Protein AF-A0A9E5TK70-F1 (afdb_monomer_lite)

Radius of gyration: 16.53 Å; chains: 1; bounding box: 36×23×50 Å

pLDDT: mean 94.44, std 6.47, range [54.5, 98.62]

Secondary structure (DSSP, 8-state):
---HHHHTTSS-HHHHHHHHHTHHHHHHHHHHHHS-TT-EEEEES----TT--SEEE--TTS-HHHHHHHHH-SHHHHHHHHHHTT--EEEE-HHHHHHHHHHT-S---HHHHHHHHHHHHHS-PPPP-

Foldseek 3Di:
DDCVCVVVVVADPLRVCCVVVPVVSVVQVCQQPPDDQQAAEEEALALDPPSRPHNYHGPNPNCVLVVLCVVQVALVSSLVVCVVVVHDYYHYPPVSVVVCCVVCPPHDDPVSVVRVVCNPPPRHDDDDD

Structure (mmCIF, N/CA/C/O backbone):
data_AF-A0A9E5TK70-F1
#
_entry.id   AF-A0A9E5TK70-F1
#
loop_
_atom_site.group_PDB
_atom_site.id
_atom_site.type_symbol
_atom_site.label_atom_id
_atom_site.label_alt_id
_atom_site.label_comp_id
_atom_site.label_asym_id
_atom_site.label_entity_id
_atom_site.label_seq_id
_atom_site.pdbx_PDB_ins_code
_atom_site.Cartn_x
_atom_site.Cartn_y
_atom_site.Cartn_z
_atom_site.occupancy
_atom_site.B_iso_or_equiv
_atom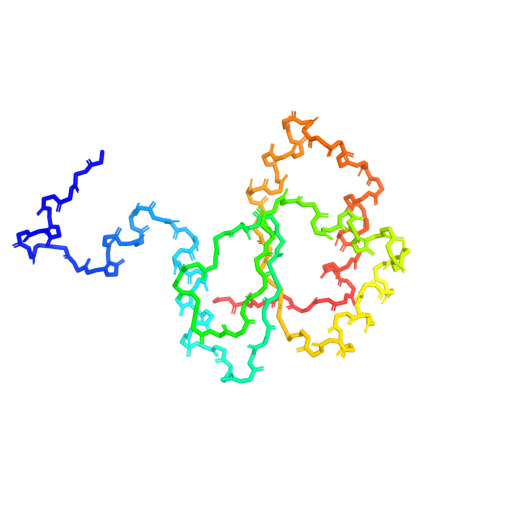_site.auth_seq_id
_atom_site.auth_comp_id
_atom_site.auth_asym_id
_atom_site.auth_atom_id
_atom_site.pdbx_PDB_model_num
ATOM 1 N N . ASP A 1 1 ? 5.241 6.775 24.697 1.00 76.94 1 ASP A N 1
ATOM 2 C CA . ASP A 1 1 ? 3.869 6.366 24.354 1.00 76.94 1 ASP A CA 1
ATOM 3 C C . ASP A 1 1 ? 3.122 5.890 25.593 1.00 76.94 1 ASP A C 1
ATOM 5 O O . ASP A 1 1 ? 3.699 5.124 26.354 1.00 76.94 1 ASP A O 1
ATOM 9 N N . SER A 1 2 ? 1.894 6.374 25.835 1.00 90.19 2 SER A N 1
ATOM 10 C CA . SER A 1 2 ? 1.086 6.020 27.020 1.00 90.19 2 SER A CA 1
ATOM 11 C C . SER A 1 2 ? -0.254 5.395 26.612 1.00 90.19 2 SER A C 1
ATOM 13 O O . SER A 1 2 ? -0.989 6.021 25.851 1.00 90.19 2 SER A O 1
ATOM 15 N N . PRO A 1 3 ? -0.612 4.203 27.127 1.00 94.75 3 PRO A N 1
ATOM 16 C CA . PRO A 1 3 ? -1.914 3.584 26.882 1.00 94.75 3 PRO A CA 1
ATOM 17 C C . PRO A 1 3 ? -3.003 4.038 27.863 1.00 94.75 3 PRO A C 1
ATOM 19 O O . PRO A 1 3 ? -4.143 3.597 27.749 1.00 94.75 3 PRO A O 1
ATOM 22 N N . LEU A 1 4 ? -2.671 4.890 28.843 1.00 96.44 4 LEU A N 1
ATOM 23 C CA . LEU A 1 4 ? -3.602 5.277 29.906 1.00 96.44 4 LEU A CA 1
ATOM 24 C C . LEU A 1 4 ? -4.914 5.883 29.388 1.00 96.44 4 LEU A C 1
ATOM 26 O O . LEU A 1 4 ? -5.947 5.434 29.879 1.00 96.44 4 LEU A O 1
ATOM 30 N N . PRO A 1 5 ? -4.927 6.823 28.415 1.00 96.69 5 PRO A N 1
ATOM 31 C CA . PRO A 1 5 ? -6.179 7.394 27.915 1.00 96.69 5 PRO A CA 1
ATOM 32 C C . PRO A 1 5 ? -7.144 6.328 27.383 1.00 96.69 5 PRO A C 1
ATOM 34 O O . PRO A 1 5 ? -8.325 6.367 27.710 1.00 96.69 5 PRO A O 1
ATOM 37 N N . TYR A 1 6 ? -6.636 5.329 26.657 1.00 96.62 6 TYR A N 1
ATOM 38 C CA . TYR A 1 6 ? -7.434 4.203 26.172 1.00 96.62 6 TYR A CA 1
ATOM 39 C C . TYR A 1 6 ? -7.927 3.304 27.315 1.00 96.62 6 TYR A C 1
ATOM 41 O O . TYR A 1 6 ? -9.116 3.004 27.400 1.00 96.62 6 TYR A O 1
ATOM 49 N N . ILE A 1 7 ? -7.040 2.923 28.243 1.00 97.06 7 ILE A N 1
A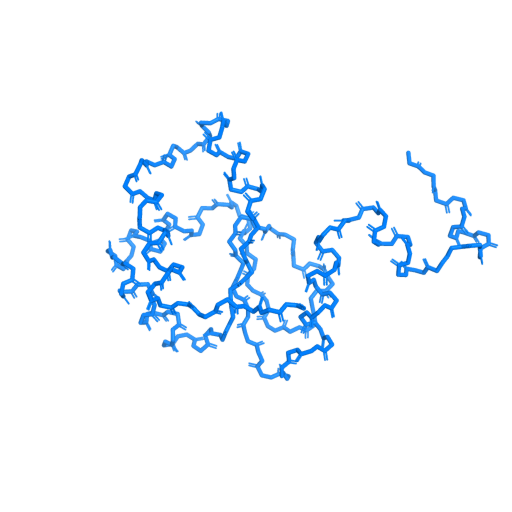TOM 50 C CA . ILE A 1 7 ? -7.379 2.026 29.365 1.00 97.06 7 ILE A CA 1
ATOM 51 C C . ILE A 1 7 ? -8.474 2.621 30.260 1.00 97.06 7 ILE A C 1
ATOM 53 O O . ILE A 1 7 ? -9.347 1.892 30.725 1.00 97.06 7 ILE A O 1
ATOM 57 N N . VAL A 1 8 ? -8.437 3.933 30.509 1.00 97.25 8 VAL A N 1
ATOM 58 C CA . VAL A 1 8 ? -9.420 4.619 31.366 1.00 97.25 8 VAL A CA 1
ATOM 59 C C . VAL A 1 8 ? -10.642 5.137 30.592 1.00 97.25 8 VAL A C 1
ATOM 61 O O . VAL A 1 8 ? -11.473 5.834 31.168 1.00 97.25 8 VAL A O 1
ATOM 64 N N . GLY A 1 9 ? -10.767 4.796 29.302 1.00 96.50 9 GLY A N 1
ATOM 65 C CA . GLY A 1 9 ? -11.930 5.116 28.466 1.00 96.50 9 GLY A CA 1
ATOM 66 C C . GLY A 1 9 ? -12.011 6.565 27.969 1.00 96.50 9 GLY A C 1
ATOM 67 O O . GLY A 1 9 ? -13.066 6.985 27.503 1.00 96.50 9 GLY A O 1
ATOM 68 N N . LEU A 1 10 ? -10.924 7.334 28.065 1.00 97.50 10 LEU A N 1
ATOM 69 C CA . LEU A 1 10 ? -10.824 8.706 27.546 1.00 97.50 10 LEU A CA 1
ATOM 70 C C . LEU A 1 10 ? -10.435 8.765 26.059 1.00 97.50 10 LEU A C 1
ATOM 72 O O . LEU A 1 10 ? -10.533 9.825 25.448 1.00 97.50 10 LEU A O 1
ATOM 76 N N . GLU A 1 11 ? -9.983 7.651 25.488 1.00 97.75 11 GLU A N 1
ATOM 77 C CA . GLU A 1 11 ? -9.603 7.501 24.082 1.00 97.75 11 GLU A CA 1
ATOM 78 C C . GLU A 1 11 ? -10.292 6.254 23.515 1.00 97.75 11 GLU A C 1
ATOM 80 O O . GLU A 1 11 ? -10.281 5.195 24.148 1.00 97.75 11 GLU A O 1
ATOM 85 N N . THR A 1 12 ? -10.906 6.358 22.334 1.00 97.00 12 THR A N 1
ATOM 86 C CA . THR A 1 12 ? -11.489 5.188 21.662 1.00 97.00 12 THR A CA 1
ATOM 87 C C . THR A 1 12 ? -10.399 4.300 21.067 1.00 97.00 12 THR A C 1
ATOM 89 O O . THR A 1 12 ? -9.247 4.707 20.902 1.00 97.00 12 THR A O 1
ATOM 92 N N . ARG A 1 13 ? -10.755 3.069 20.692 1.00 94.38 13 ARG A N 1
ATOM 93 C CA . ARG A 1 13 ? -9.826 2.160 20.011 1.00 94.38 13 ARG A CA 1
ATOM 94 C C . ARG A 1 13 ? -9.294 2.768 18.711 1.00 94.38 13 ARG A C 1
ATOM 96 O O . ARG A 1 13 ? -8.109 2.644 18.424 1.00 94.38 13 ARG A O 1
ATOM 103 N N . GLU A 1 14 ? -10.157 3.427 17.948 1.00 94.38 14 GLU A N 1
ATOM 104 C CA . GLU A 1 14 ? -9.828 4.069 16.673 1.00 94.38 14 GLU A CA 1
ATOM 105 C C . GLU A 1 14 ? -8.828 5.207 16.890 1.00 94.38 14 GLU A C 1
ATOM 107 O O . GLU A 1 14 ? -7.812 5.270 16.204 1.00 94.38 14 GLU A O 1
ATOM 112 N N . GLN A 1 15 ? -9.068 6.059 17.893 1.00 95.44 15 GLN A N 1
ATOM 113 C CA . GLN A 1 15 ? -8.164 7.156 18.248 1.00 95.44 15 GLN A CA 1
ATOM 114 C C . GLN A 1 15 ? -6.793 6.637 18.697 1.00 95.44 15 GLN A C 1
ATOM 116 O O . GLN A 1 15 ? -5.765 7.123 18.222 1.00 95.44 15 GLN A O 1
ATOM 121 N N . TYR A 1 16 ? -6.778 5.599 19.540 1.00 96.44 16 TYR A N 1
ATOM 122 C CA . TYR A 1 16 ? -5.551 4.946 19.987 1.00 96.44 16 TYR A CA 1
ATOM 123 C C . TYR A 1 16 ? -4.758 4.379 18.801 1.00 96.44 16 TYR A C 1
ATOM 125 O O . TYR A 1 16 ? -3.576 4.684 18.632 1.00 96.44 16 TYR A O 1
ATOM 133 N N . LEU A 1 17 ? -5.403 3.587 17.938 1.00 95.31 17 LEU A N 1
ATOM 134 C CA . LEU A 1 17 ? -4.742 2.974 16.785 1.00 95.31 17 LEU A CA 1
ATOM 135 C C . LEU A 1 17 ? -4.257 4.015 15.779 1.00 95.31 17 LEU A C 1
ATOM 137 O O . LEU A 1 17 ? -3.125 3.906 15.318 1.00 95.31 17 LEU A O 1
ATOM 141 N N . GLN A 1 18 ? -5.049 5.045 15.484 1.00 95.44 18 GLN A N 1
ATOM 142 C CA . GLN A 1 18 ? -4.626 6.127 14.600 1.00 95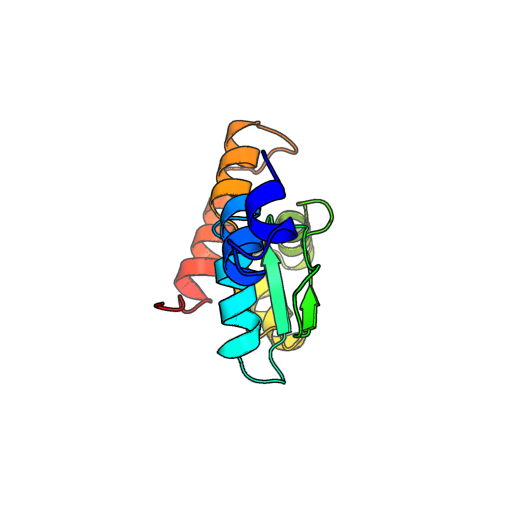.44 18 GLN A CA 1
ATOM 143 C C . GLN A 1 18 ? -3.404 6.863 15.160 1.00 95.44 18 GLN A C 1
ATOM 145 O O . GLN A 1 18 ? -2.458 7.121 14.421 1.00 95.44 18 GLN A O 1
ATOM 150 N N . ARG A 1 19 ? -3.374 7.156 16.466 1.00 94.88 19 ARG A N 1
ATOM 151 C CA . ARG A 1 19 ? -2.237 7.834 17.104 1.00 94.88 19 ARG A CA 1
ATOM 152 C C . ARG A 1 19 ? -0.952 7.004 17.063 1.00 94.88 19 ARG A C 1
ATOM 154 O O . ARG A 1 19 ? 0.124 7.578 16.935 1.00 94.88 19 ARG A O 1
ATOM 161 N N . HIS A 1 20 ? -1.053 5.681 17.186 1.00 93.94 20 HIS A N 1
ATOM 162 C CA . HIS A 1 20 ? 0.113 4.791 17.250 1.00 93.94 20 HIS A CA 1
ATOM 163 C C . HIS A 1 20 ? 0.567 4.239 15.894 1.00 93.94 20 HIS A C 1
ATOM 165 O O . HIS A 1 20 ? 1.743 3.927 15.727 1.00 93.94 20 HIS A O 1
ATOM 171 N N . LEU A 1 21 ? -0.345 4.083 14.936 1.00 94.00 21 LEU A N 1
ATOM 172 C CA . LEU A 1 21 ? -0.054 3.491 13.628 1.00 94.00 21 LEU A CA 1
ATOM 173 C C . LEU A 1 21 ? -0.051 4.523 12.493 1.00 94.00 21 LEU A C 1
ATOM 175 O O . LEU A 1 21 ? 0.439 4.215 11.408 1.00 94.00 21 LEU A O 1
ATOM 179 N N . GLY A 1 22 ? -0.570 5.729 12.735 1.00 93.62 22 GLY A N 1
ATOM 180 C CA . GLY A 1 22 ? -0.578 6.828 11.774 1.00 93.62 22 GLY A CA 1
ATOM 181 C C . GLY A 1 22 ? -1.340 6.491 10.495 1.00 93.62 22 GLY A C 1
ATOM 182 O O . GLY A 1 22 ? -2.396 5.852 10.528 1.00 93.62 22 GLY A O 1
ATOM 183 N N . ASP A 1 23 ? -0.766 6.898 9.364 1.00 92.81 23 ASP A N 1
ATOM 184 C CA . ASP A 1 23 ? -1.355 6.758 8.028 1.00 92.81 23 ASP A CA 1
ATOM 185 C C . ASP A 1 23 ? -1.686 5.309 7.664 1.00 92.81 23 ASP A C 1
ATOM 187 O O . ASP A 1 23 ? -2.664 5.062 6.962 1.00 92.81 23 ASP A O 1
ATOM 191 N N . TYR A 1 24 ? -0.949 4.335 8.210 1.00 94.94 24 TYR A N 1
ATOM 192 C CA . TYR A 1 24 ? -1.281 2.920 8.041 1.00 94.94 24 TYR A CA 1
ATOM 193 C C . TYR A 1 24 ? -2.699 2.610 8.524 1.00 94.94 24 TYR A C 1
ATOM 195 O O . TYR A 1 24 ? -3.471 1.963 7.821 1.00 94.94 24 TYR A O 1
ATOM 203 N N . TYR A 1 25 ? -3.076 3.094 9.711 1.00 96.12 25 TYR A N 1
ATOM 204 C CA . TYR A 1 25 ? -4.413 2.833 10.234 1.00 96.12 25 TYR A CA 1
ATOM 205 C C . TYR A 1 25 ? -5.496 3.513 9.398 1.00 96.12 25 TYR A C 1
ATOM 207 O O . TYR A 1 25 ? -6.562 2.930 9.201 1.00 96.12 25 TYR A O 1
ATOM 215 N N . LEU A 1 26 ? -5.221 4.707 8.867 1.00 94.75 26 LEU A N 1
ATOM 216 C CA . LEU A 1 26 ? -6.139 5.401 7.965 1.00 94.75 26 LEU A CA 1
ATOM 217 C C . LEU A 1 26 ? -6.329 4.624 6.656 1.00 94.75 26 LEU A C 1
ATOM 219 O O . LEU A 1 26 ? -7.468 4.394 6.251 1.00 94.75 26 LEU A O 1
ATOM 223 N N . ALA A 1 27 ? -5.239 4.144 6.051 1.00 95.62 27 ALA A N 1
ATOM 224 C CA . ALA A 1 27 ? -5.277 3.359 4.820 1.00 95.62 27 ALA A CA 1
ATOM 225 C C . ALA A 1 27 ? -6.023 2.028 5.005 1.00 95.62 27 ALA A C 1
ATOM 227 O O . ALA A 1 27 ? -6.908 1.701 4.216 1.00 95.62 27 ALA A O 1
ATOM 228 N N . ILE A 1 28 ? -5.739 1.286 6.082 1.00 97.50 28 ILE A N 1
ATOM 229 C CA . ILE A 1 28 ? -6.452 0.037 6.393 1.00 97.50 28 ILE A CA 1
ATOM 230 C C . ILE A 1 28 ? -7.930 0.293 6.703 1.00 97.50 28 ILE A C 1
ATOM 232 O O . ILE A 1 28 ? -8.791 -0.463 6.257 1.00 97.50 28 ILE A O 1
ATOM 236 N N . SER A 1 29 ? -8.251 1.370 7.425 1.00 96.69 29 SER A N 1
ATOM 237 C CA . SER A 1 29 ? -9.645 1.723 7.722 1.00 96.69 29 SER A CA 1
ATOM 238 C C . SER A 1 29 ? -10.433 2.034 6.449 1.00 96.69 29 SER A C 1
ATOM 240 O O . SER A 1 29 ? -11.566 1.573 6.314 1.00 96.69 29 SER A O 1
ATOM 242 N N . TYR A 1 30 ? -9.827 2.758 5.504 1.00 96.50 30 TYR A N 1
ATOM 243 C CA . TYR A 1 30 ? -10.404 2.997 4.182 1.00 96.50 30 TYR A CA 1
ATOM 244 C C . TYR A 1 30 ? -10.578 1.686 3.403 1.00 96.50 30 TYR A C 1
ATOM 246 O O . TYR A 1 30 ? -11.671 1.396 2.926 1.00 96.50 30 TYR A O 1
ATOM 254 N N . ILE A 1 31 ? -9.543 0.838 3.351 1.00 97.50 31 ILE A N 1
ATOM 255 C CA . ILE A 1 31 ? -9.611 -0.480 2.697 1.00 97.50 31 ILE A CA 1
ATOM 256 C C . ILE A 1 31 ? -10.788 -1.298 3.233 1.00 97.50 31 ILE A C 1
ATOM 258 O O . ILE A 1 31 ? -11.555 -1.867 2.458 1.00 97.50 31 ILE A O 1
ATOM 262 N N . ASN A 1 32 ? -10.964 -1.345 4.552 1.00 97.69 32 ASN A N 1
ATOM 263 C CA . ASN A 1 32 ? -12.012 -2.153 5.162 1.00 97.69 32 ASN A CA 1
ATOM 264 C C . ASN A 1 32 ? -13.415 -1.598 4.872 1.00 97.69 32 ASN A C 1
ATOM 266 O O . ASN A 1 32 ? -14.313 -2.369 4.510 1.00 97.69 32 ASN A O 1
ATOM 270 N N . ARG A 1 33 ? -13.594 -0.278 5.005 1.00 97.19 33 ARG A N 1
ATOM 271 C CA . ARG A 1 33 ? -14.901 0.390 4.924 1.00 97.19 33 ARG A CA 1
ATOM 272 C C . ARG A 1 33 ? -15.365 0.652 3.495 1.00 97.19 33 ARG A C 1
ATOM 274 O O . ARG A 1 33 ? -16.545 0.468 3.209 1.00 97.19 33 ARG A O 1
ATOM 281 N N . ASP A 1 34 ? -14.458 1.093 2.633 1.00 97.50 34 ASP A N 1
ATOM 282 C CA . ASP A 1 34 ? -14.805 1.754 1.375 1.00 97.50 34 ASP A CA 1
ATOM 283 C C . ASP A 1 34 ? -14.572 0.847 0.148 1.00 97.50 34 ASP A C 1
ATOM 285 O O . ASP A 1 34 ? -15.226 1.023 -0.881 1.00 97.50 34 ASP A O 1
ATOM 289 N N . LEU A 1 35 ? -13.720 -0.186 0.250 1.00 97.44 35 LEU A N 1
ATOM 290 C CA . LEU A 1 35 ? -13.502 -1.137 -0.850 1.00 97.44 35 LEU A CA 1
ATOM 291 C C . LEU A 1 35 ? -14.534 -2.281 -0.877 1.00 97.44 35 LEU A C 1
ATOM 293 O O . LEU A 1 35 ? -14.978 -2.765 0.177 1.00 97.44 35 LEU A O 1
ATOM 297 N N . PRO A 1 36 ? -14.882 -2.799 -2.074 1.00 97.06 36 PRO A N 1
ATOM 298 C CA . PRO A 1 36 ? -15.831 -3.899 -2.205 1.00 97.06 36 PRO A CA 1
ATOM 299 C C . PRO A 1 36 ? -15.347 -5.164 -1.471 1.00 97.06 36 PRO A C 1
ATOM 301 O O . PRO A 1 36 ? -14.144 -5.380 -1.334 1.00 97.06 36 PRO A O 1
ATOM 304 N N . PRO A 1 37 ? -16.252 -6.053 -1.017 1.00 96.94 37 PRO A N 1
ATOM 305 C CA . PRO A 1 37 ? -15.868 -7.290 -0.325 1.00 96.94 37 PRO A CA 1
ATOM 306 C C . PRO A 1 37 ? -14.949 -8.214 -1.135 1.00 96.94 37 PRO A C 1
ATOM 308 O O . PRO A 1 37 ? -14.191 -8.981 -0.556 1.00 96.94 37 PRO A O 1
ATOM 311 N N . SER A 1 38 ? -15.007 -8.138 -2.467 1.00 97.12 38 SER A N 1
ATOM 312 C CA . SER A 1 38 ? -14.150 -8.897 -3.383 1.00 97.12 38 SER A CA 1
ATOM 313 C C . SER A 1 38 ? -12.786 -8.248 -3.635 1.00 97.12 38 SER A C 1
ATOM 315 O O . SER A 1 38 ? -12.040 -8.737 -4.480 1.00 97.12 38 SER A O 1
ATOM 317 N N . ALA A 1 39 ? -12.474 -7.123 -2.982 1.00 98.19 39 ALA A N 1
ATOM 318 C CA . ALA A 1 39 ? -11.212 -6.434 -3.185 1.00 98.19 39 ALA A CA 1
ATOM 319 C C . ALA A 1 39 ? -10.036 -7.308 -2.734 1.00 98.19 39 ALA A C 1
ATOM 321 O O . ALA A 1 39 ? -9.979 -7.774 -1.594 1.00 98.19 39 ALA A O 1
ATOM 322 N N . ARG A 1 40 ? -9.077 -7.464 -3.643 1.00 98.62 40 ARG A N 1
ATOM 323 C CA . ARG A 1 40 ? -7.740 -7.986 -3.376 1.00 98.62 40 ARG A CA 1
ATOM 324 C C . ARG A 1 40 ? -6.741 -6.846 -3.470 1.00 98.62 40 ARG A C 1
ATOM 326 O O . ARG A 1 40 ? -6.711 -6.156 -4.496 1.00 98.62 40 ARG A O 1
ATOM 333 N N . VAL A 1 41 ? -5.968 -6.644 -2.409 1.00 98.56 41 VAL A N 1
ATOM 334 C CA . VAL A 1 41 ? -5.078 -5.490 -2.252 1.00 98.56 41 VAL A CA 1
ATOM 335 C C . VAL A 1 41 ? -3.640 -5.967 -2.109 1.00 98.56 41 VAL A C 1
ATOM 337 O O . VAL A 1 41 ? -3.303 -6.662 -1.153 1.00 98.56 41 VAL A O 1
ATOM 340 N N . LEU A 1 42 ? -2.784 -5.592 -3.054 1.00 98.56 42 LEU A N 1
ATOM 341 C CA . LEU A 1 42 ? -1.349 -5.844 -2.970 1.00 98.56 42 LEU A CA 1
ATOM 342 C C . LEU A 1 42 ? -0.666 -4.707 -2.221 1.00 98.56 42 LEU A C 1
ATOM 344 O O . LEU A 1 42 ? -0.919 -3.546 -2.524 1.00 98.56 42 LEU A O 1
ATOM 348 N N . PHE A 1 43 ? 0.210 -5.009 -1.273 1.00 98.31 43 PHE A N 1
ATOM 349 C CA . PHE A 1 43 ? 0.990 -3.981 -0.590 1.00 98.31 43 PHE A CA 1
ATOM 350 C C . PHE A 1 43 ? 2.379 -3.887 -1.214 1.00 98.31 43 PHE A C 1
ATOM 352 O O . PHE A 1 43 ? 2.965 -4.910 -1.566 1.00 98.31 43 PHE A O 1
ATOM 359 N N . LEU A 1 44 ? 2.896 -2.666 -1.329 1.00 97.44 44 LEU A N 1
ATOM 360 C CA . LEU A 1 44 ? 4.271 -2.370 -1.720 1.00 97.44 44 LEU A CA 1
ATOM 361 C C . LEU A 1 44 ? 4.925 -1.532 -0.615 1.00 97.44 44 LEU A C 1
ATOM 363 O O . LEU A 1 44 ? 4.390 -0.485 -0.237 1.00 97.44 44 LEU A O 1
ATOM 367 N N . TRP A 1 45 ? 6.059 -2.010 -0.092 1.00 96.19 45 TRP A N 1
ATOM 368 C CA . TRP A 1 45 ? 6.789 -1.431 1.049 1.00 96.19 45 TRP A CA 1
ATOM 369 C C . TRP A 1 45 ? 5.981 -1.316 2.357 1.00 96.19 45 TRP A C 1
ATOM 371 O O . TRP A 1 45 ? 6.277 -0.488 3.224 1.00 96.19 45 TRP A O 1
ATOM 381 N N . GLU A 1 46 ? 4.975 -2.177 2.533 1.00 97.06 46 GLU A N 1
ATOM 382 C CA . GLU A 1 46 ? 4.197 -2.316 3.768 1.00 97.06 46 GLU A CA 1
ATOM 383 C C . GLU A 1 46 ? 4.073 -3.801 4.164 1.00 97.06 46 GLU A C 1
ATOM 385 O O . GLU A 1 46 ? 3.342 -4.559 3.513 1.00 97.06 46 GLU A O 1
ATOM 390 N N . PRO A 1 47 ? 4.769 -4.245 5.229 1.00 96.00 47 PRO A N 1
ATOM 391 C CA . PRO A 1 47 ? 4.740 -5.640 5.665 1.00 96.00 47 PRO A CA 1
ATOM 392 C C . PRO A 1 47 ? 3.550 -5.958 6.580 1.00 96.00 47 PRO A C 1
ATOM 394 O O . PRO A 1 47 ? 3.235 -7.128 6.808 1.00 96.00 47 PRO A O 1
ATOM 397 N N . ARG A 1 48 ? 2.891 -4.946 7.155 1.00 95.81 48 ARG A N 1
ATOM 398 C CA . ARG A 1 48 ? 1.815 -5.130 8.131 1.00 95.81 48 ARG A CA 1
ATOM 399 C C . ARG A 1 48 ? 0.507 -5.350 7.381 1.00 95.81 48 ARG A C 1
ATOM 401 O O . ARG A 1 48 ? 0.013 -4.452 6.722 1.00 95.81 48 ARG A O 1
ATOM 408 N N . SER A 1 49 ? -0.078 -6.537 7.509 1.00 95.56 49 SER A N 1
ATOM 409 C CA . SER A 1 49 ? -1.449 -6.835 7.051 1.00 95.56 49 SER A CA 1
ATOM 410 C C . SER A 1 49 ? -2.439 -7.009 8.202 1.00 95.56 49 SER A C 1
ATOM 412 O O . SER A 1 49 ? -3.641 -7.155 7.983 1.00 95.56 49 SER A O 1
ATOM 414 N N . TYR A 1 50 ? -1.955 -6.981 9.447 1.00 94.38 50 TYR A N 1
ATOM 415 C CA . TYR A 1 50 ? -2.805 -7.094 10.625 1.00 94.38 50 TYR A CA 1
ATOM 416 C C . TYR A 1 50 ? -3.766 -5.898 10.695 1.00 94.38 50 TYR A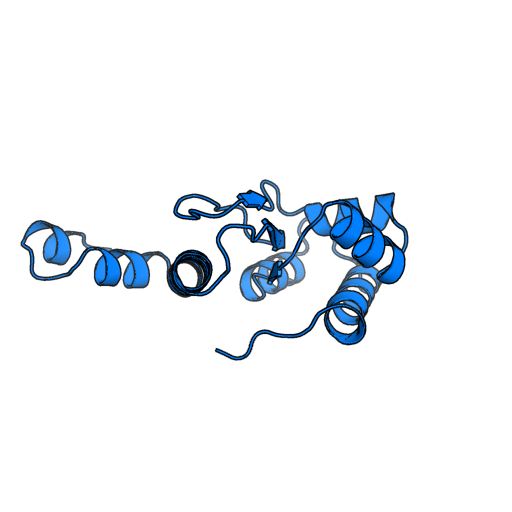 C 1
ATOM 418 O O . TYR A 1 50 ? -3.325 -4.753 10.603 1.00 94.38 50 TYR A O 1
ATOM 426 N N . TYR A 1 51 ? -5.059 -6.187 10.877 1.00 95.38 51 TYR A N 1
ATOM 427 C CA . TYR A 1 51 ? -6.227 -5.298 10.729 1.00 95.38 51 TYR A CA 1
ATOM 428 C C . TYR A 1 51 ? -6.840 -5.181 9.327 1.00 95.38 51 TYR A C 1
ATOM 430 O O . TYR A 1 51 ? -7.935 -4.631 9.236 1.00 95.38 51 TYR A O 1
ATOM 438 N N . CYS A 1 52 ? -6.230 -5.706 8.260 1.00 96.94 52 CYS A N 1
ATOM 439 C CA . CYS A 1 52 ? -6.938 -5.791 6.981 1.00 96.94 52 CYS A CA 1
ATOM 440 C C . CYS A 1 52 ? -8.019 -6.884 7.037 1.00 96.94 52 CYS A C 1
ATOM 442 O O . CYS A 1 52 ? -7.744 -8.023 7.411 1.00 96.94 52 CYS A O 1
ATOM 444 N N . GLU A 1 53 ? -9.244 -6.529 6.656 1.00 97.62 53 GLU A N 1
ATOM 445 C CA . GLU A 1 53 ? -10.407 -7.428 6.599 1.00 97.62 53 GLU A CA 1
ATOM 446 C C . GLU A 1 53 ? -10.703 -7.923 5.170 1.00 97.62 53 GLU A C 1
ATOM 448 O O . GLU A 1 53 ? -11.590 -8.750 4.964 1.00 97.62 53 GLU A O 1
ATOM 453 N N . LYS A 1 54 ? -9.969 -7.411 4.174 1.00 97.25 54 LYS A N 1
ATOM 454 C CA . LYS A 1 54 ? -10.011 -7.837 2.766 1.00 97.25 54 LYS A CA 1
ATOM 455 C C . LYS A 1 54 ? -8.906 -8.861 2.475 1.00 97.25 54 LYS A C 1
ATOM 457 O O . LYS A 1 54 ? -8.088 -9.180 3.337 1.00 97.25 54 LYS A O 1
ATOM 462 N N . ASP A 1 55 ? -8.850 -9.354 1.240 1.00 98.12 55 ASP A N 1
ATOM 463 C CA . ASP A 1 55 ? -7.742 -10.197 0.778 1.00 98.12 55 ASP A CA 1
ATOM 464 C C . ASP A 1 55 ? -6.491 -9.333 0.529 1.00 98.12 55 ASP A C 1
ATOM 466 O O . ASP A 1 55 ? -6.268 -8.823 -0.569 1.00 98.12 55 ASP A O 1
ATOM 470 N N . CYS A 1 56 ? -5.717 -9.097 1.590 1.00 98.31 56 CYS A N 1
ATOM 471 C CA . CYS A 1 56 ? -4.514 -8.269 1.566 1.00 98.31 56 CYS A CA 1
ATOM 472 C C . CYS A 1 56 ? -3.239 -9.110 1.454 1.00 98.31 56 CYS A C 1
ATOM 474 O O . CYS A 1 56 ? -3.000 -10.012 2.261 1.00 98.31 56 CYS A O 1
ATOM 476 N N . TRP A 1 57 ? -2.379 -8.771 0.494 1.00 98.25 57 TRP A N 1
ATOM 477 C CA . TRP A 1 57 ? -1.094 -9.428 0.255 1.00 98.25 57 TRP A CA 1
ATOM 478 C C . TRP A 1 57 ? 0.047 -8.511 0.713 1.00 98.25 57 TRP A C 1
ATOM 480 O O . TRP A 1 57 ? 0.449 -7.631 -0.052 1.00 98.25 57 TRP A O 1
ATOM 490 N N . PRO A 1 58 ? 0.572 -8.689 1.943 1.00 97.81 58 PRO A N 1
ATOM 491 C CA . PRO A 1 58 ? 1.614 -7.821 2.485 1.00 97.81 58 PRO A CA 1
ATOM 492 C C . PRO A 1 58 ? 2.927 -7.951 1.711 1.00 97.81 58 PRO A C 1
ATOM 494 O O . PRO A 1 58 ? 3.225 -9.000 1.131 1.00 97.81 58 PRO A O 1
ATOM 497 N N . ASP A 1 59 ? 3.754 -6.914 1.770 1.00 97.19 59 ASP A N 1
ATOM 498 C CA . ASP A 1 59 ? 5.145 -6.959 1.322 1.00 97.19 59 ASP A CA 1
ATOM 499 C C . ASP A 1 59 ? 6.047 -7.406 2.481 1.00 97.19 59 ASP A C 1
ATOM 501 O O . ASP A 1 59 ? 6.699 -6.600 3.138 1.00 97.19 59 ASP A O 1
ATOM 505 N N . ALA A 1 60 ? 5.986 -8.698 2.820 1.00 93.81 60 ALA A N 1
ATOM 506 C CA . ALA A 1 60 ? 6.475 -9.215 4.103 1.00 93.81 60 ALA A CA 1
ATOM 507 C C . ALA A 1 60 ? 7.975 -8.976 4.365 1.00 93.81 60 ALA A C 1
ATOM 509 O O . ALA A 1 60 ? 8.369 -8.874 5.527 1.00 93.81 60 ALA A O 1
ATOM 510 N N . ILE A 1 61 ? 8.791 -8.899 3.310 1.00 92.44 61 ILE A N 1
ATOM 511 C CA . ILE A 1 61 ? 10.241 -8.661 3.392 1.00 92.44 61 ILE A CA 1
ATOM 512 C C . ILE A 1 61 ? 10.713 -7.481 2.524 1.00 92.44 61 ILE A C 1
ATOM 514 O O . ILE A 1 61 ? 11.915 -7.281 2.394 1.00 92.44 61 ILE A O 1
ATOM 518 N N . LEU A 1 62 ? 9.784 -6.659 2.016 1.00 93.50 62 LEU A N 1
ATOM 519 C CA . LEU A 1 62 ? 10.046 -5.420 1.263 1.00 93.50 62 LEU A CA 1
ATOM 520 C C . LEU A 1 62 ? 10.734 -5.604 -0.103 1.00 93.50 62 LEU A C 1
ATOM 522 O O . LEU A 1 62 ? 11.299 -4.651 -0.637 1.00 93.50 62 LEU A O 1
ATOM 526 N N . ASP A 1 63 ? 10.683 -6.808 -0.673 1.00 92.56 63 ASP A N 1
ATOM 527 C CA . ASP A 1 63 ? 11.332 -7.171 -1.940 1.00 92.56 63 ASP A CA 1
ATOM 528 C C . ASP A 1 63 ? 10.333 -7.418 -3.081 1.00 92.56 63 ASP A C 1
ATOM 530 O O . ASP A 1 63 ? 10.729 -7.714 -4.214 1.00 92.56 63 ASP A O 1
ATOM 534 N N . ARG A 1 64 ? 9.025 -7.293 -2.812 1.00 95.25 64 ARG A N 1
ATOM 535 C CA . ARG A 1 64 ? 7.979 -7.704 -3.753 1.00 95.25 64 ARG A CA 1
ATOM 536 C C . ARG A 1 64 ? 8.121 -7.028 -5.107 1.00 95.25 64 ARG A C 1
ATOM 538 O O . ARG A 1 64 ? 7.952 -7.689 -6.129 1.00 95.25 64 ARG A O 1
ATOM 545 N N . PHE A 1 65 ? 8.401 -5.726 -5.129 1.00 95.88 65 PHE A N 1
ATOM 546 C CA . PHE A 1 65 ? 8.518 -4.998 -6.388 1.00 95.88 65 PHE A CA 1
ATOM 547 C C . PHE A 1 65 ? 9.721 -5.476 -7.213 1.00 95.88 65 PHE A C 1
ATOM 549 O O . PHE A 1 65 ? 9.568 -5.754 -8.398 1.00 95.88 65 PHE A O 1
ATOM 556 N N . ALA A 1 66 ? 10.878 -5.691 -6.579 1.00 93.44 66 ALA A N 1
ATOM 557 C CA . ALA A 1 66 ? 12.050 -6.256 -7.247 1.00 93.44 66 ALA A CA 1
ATOM 558 C C . ALA A 1 66 ? 11.759 -7.657 -7.815 1.00 93.44 66 ALA A C 1
ATOM 560 O O . ALA A 1 66 ? 12.129 -7.968 -8.949 1.00 93.44 66 ALA A O 1
ATOM 561 N N . HIS A 1 67 ? 11.030 -8.486 -7.063 1.00 94.56 67 HIS A N 1
ATOM 562 C CA . HIS A 1 67 ? 10.612 -9.807 -7.526 1.00 94.56 67 HIS A CA 1
ATOM 563 C C . HIS A 1 67 ? 9.669 -9.740 -8.737 1.00 94.56 67 HIS A C 1
ATOM 565 O O . HIS A 1 67 ? 9.849 -10.488 -9.699 1.00 94.56 67 HIS A O 1
ATOM 571 N N . LEU A 1 68 ? 8.694 -8.826 -8.719 1.00 96.50 68 LEU A N 1
ATOM 572 C CA . LEU A 1 68 ? 7.769 -8.603 -9.833 1.00 96.50 68 LEU A CA 1
ATOM 573 C C . LEU A 1 68 ? 8.506 -8.135 -11.092 1.00 96.50 68 LEU A C 1
ATOM 575 O O . LEU A 1 68 ? 8.269 -8.686 -12.167 1.00 96.50 68 LEU A O 1
ATOM 579 N N . THR A 1 69 ? 9.438 -7.190 -10.958 1.00 94.88 69 THR A N 1
ATOM 580 C CA . THR A 1 69 ? 10.290 -6.729 -12.064 1.00 94.88 69 THR A CA 1
ATOM 581 C C . THR A 1 69 ? 11.113 -7.877 -12.641 1.00 94.88 69 THR A C 1
ATOM 583 O O . THR A 1 69 ? 11.144 -8.066 -13.855 1.00 94.88 69 THR A O 1
ATOM 586 N N . TYR A 1 70 ? 11.717 -8.712 -11.789 1.00 94.31 70 TYR A N 1
ATOM 587 C CA . TYR A 1 70 ? 12.473 -9.882 -12.238 1.00 94.31 70 TYR A CA 1
ATOM 588 C C . TYR A 1 70 ? 11.608 -10.897 -13.006 1.00 94.31 70 TYR A C 1
ATOM 590 O O . TYR A 1 70 ? 12.053 -11.451 -14.011 1.00 94.31 70 TYR A O 1
ATOM 598 N N . GLN A 1 71 ? 10.380 -11.154 -12.548 1.00 97.38 71 GLN A N 1
ATOM 599 C CA . GLN A 1 71 ? 9.501 -12.167 -13.142 1.00 97.38 71 GLN A CA 1
ATOM 600 C C . GLN A 1 71 ? 8.773 -11.703 -14.404 1.00 97.38 71 GLN A C 1
ATOM 602 O O . GLN A 1 71 ? 8.479 -12.530 -15.271 1.00 97.38 71 GLN A O 1
ATOM 607 N N . HIS A 1 72 ? 8.451 -10.414 -14.498 1.00 97.44 72 HIS A N 1
ATOM 608 C CA . HIS A 1 72 ? 7.545 -9.892 -15.522 1.00 97.44 72 HIS A CA 1
ATOM 609 C C . HIS A 1 72 ? 8.176 -8.835 -16.432 1.00 97.44 72 HIS A C 1
ATOM 611 O O . HIS A 1 72 ? 7.547 -8.427 -17.403 1.00 97.44 72 HIS A O 1
ATOM 617 N N . GLY A 1 73 ? 9.432 -8.457 -16.181 1.00 95.94 73 GLY A N 1
ATOM 618 C CA . GLY A 1 73 ? 10.266 -7.653 -17.073 1.00 95.94 73 GLY A CA 1
ATOM 619 C C . GLY A 1 73 ? 9.984 -6.155 -17.010 1.00 95.94 73 GLY A C 1
ATOM 620 O O . GLY A 1 73 ? 10.908 -5.381 -16.770 1.00 95.94 73 GLY A O 1
ATOM 621 N N . ASP A 1 74 ? 8.732 -5.749 -17.221 1.00 97.06 74 ASP A N 1
ATOM 622 C CA . ASP A 1 74 ? 8.332 -4.343 -17.285 1.00 97.06 74 ASP A CA 1
ATOM 623 C C . ASP A 1 74 ? 6.981 -4.040 -16.611 1.00 97.06 74 ASP A C 1
ATOM 625 O O . ASP A 1 74 ? 6.277 -4.929 -16.126 1.00 97.06 74 ASP A O 1
ATOM 629 N N . ALA A 1 75 ? 6.626 -2.754 -16.556 1.00 98.06 75 ALA A N 1
ATOM 630 C CA . ALA A 1 75 ? 5.414 -2.259 -15.912 1.00 98.06 75 ALA A CA 1
ATOM 631 C C . ALA A 1 75 ? 4.144 -2.866 -16.527 1.00 98.06 75 ALA A C 1
ATOM 633 O O . ALA A 1 75 ? 3.215 -3.210 -15.793 1.00 98.06 75 ALA A O 1
ATOM 634 N N . GLN A 1 76 ? 4.125 -3.066 -17.850 1.00 98.44 76 GLN A N 1
ATOM 635 C CA . GLN A 1 76 ? 3.014 -3.714 -18.539 1.00 98.44 76 GLN A CA 1
ATOM 636 C C . GLN A 1 76 ? 2.871 -5.170 -18.087 1.00 98.44 76 GLN A C 1
ATOM 638 O O . GLN A 1 76 ? 1.775 -5.591 -17.710 1.00 98.44 76 GLN A O 1
ATOM 643 N N . GLY A 1 77 ? 3.971 -5.925 -18.081 1.00 98.56 77 GLY A N 1
ATOM 644 C CA . GLY A 1 77 ? 4.003 -7.315 -17.642 1.00 98.56 77 GLY A CA 1
ATOM 645 C C . GLY A 1 77 ? 3.566 -7.467 -16.187 1.00 98.56 77 GLY A C 1
ATOM 646 O O . GLY A 1 77 ? 2.781 -8.362 -15.864 1.00 98.56 77 GLY A O 1
ATOM 647 N N . ILE A 1 78 ? 4.000 -6.557 -15.308 1.00 98.56 78 ILE A N 1
ATOM 648 C CA . ILE A 1 78 ? 3.541 -6.510 -13.915 1.00 98.56 78 ILE A CA 1
ATOM 649 C C . ILE A 1 78 ? 2.031 -6.244 -13.869 1.00 98.56 78 ILE A C 1
ATOM 651 O O . ILE A 1 78 ? 1.300 -7.002 -13.234 1.00 98.56 78 ILE A O 1
ATOM 655 N N . ALA A 1 79 ? 1.527 -5.222 -14.562 1.00 98.50 79 ALA A N 1
ATOM 656 C CA . ALA A 1 79 ? 0.103 -4.890 -14.568 1.00 98.50 79 ALA A CA 1
ATOM 657 C C . ALA A 1 79 ? -0.776 -6.021 -15.138 1.00 98.50 79 ALA A C 1
ATOM 659 O O . ALA A 1 79 ? -1.879 -6.279 -14.648 1.00 98.50 79 ALA A O 1
ATOM 660 N N . GLU A 1 80 ? -0.313 -6.726 -16.170 1.00 98.56 80 GLU A N 1
ATOM 661 C CA . GLU A 1 80 ? -0.964 -7.921 -16.715 1.00 98.56 80 GLU A CA 1
ATOM 662 C C . GLU A 1 80 ? -0.999 -9.064 -15.700 1.00 98.56 80 GLU A C 1
ATOM 664 O O . GLU A 1 80 ? -2.062 -9.654 -15.482 1.00 98.56 80 GLU A O 1
ATOM 669 N N . TYR A 1 81 ? 0.121 -9.333 -15.027 1.00 98.56 81 TYR A N 1
ATOM 670 C CA . TYR A 1 81 ? 0.186 -10.333 -13.968 1.00 98.56 81 TYR A CA 1
ATOM 671 C C . TYR A 1 81 ? -0.769 -10.002 -12.815 1.00 98.56 81 TYR A C 1
ATOM 673 O O . TYR A 1 81 ? -1.563 -10.854 -12.412 1.00 98.56 81 TYR A O 1
ATOM 681 N N . LEU A 1 82 ? -0.756 -8.763 -12.317 1.00 98.38 82 LEU A N 1
ATOM 682 C CA . LEU A 1 82 ? -1.630 -8.330 -11.225 1.00 98.38 82 LEU A CA 1
ATOM 683 C C . LEU A 1 82 ? -3.112 -8.488 -11.592 1.00 98.38 82 LEU A C 1
ATOM 685 O O . LEU A 1 82 ? -3.883 -9.048 -10.806 1.00 98.38 82 LEU A O 1
ATOM 689 N N . ARG A 1 83 ? -3.502 -8.102 -12.814 1.00 97.94 83 ARG A N 1
ATOM 690 C CA . ARG A 1 83 ? -4.864 -8.324 -13.329 1.00 97.94 83 ARG A CA 1
ATOM 691 C C . ARG A 1 83 ? -5.211 -9.808 -13.423 1.00 97.94 83 ARG A C 1
ATOM 693 O O . ARG A 1 83 ? -6.297 -10.200 -12.999 1.00 97.94 83 ARG A O 1
ATOM 700 N N . ALA A 1 84 ? -4.301 -10.648 -13.917 1.00 98.44 84 ALA A N 1
ATOM 701 C CA . ALA A 1 84 ? -4.504 -12.097 -13.984 1.00 98.44 84 ALA A CA 1
ATOM 702 C C . ALA A 1 84 ? -4.675 -12.727 -12.589 1.00 98.44 84 ALA A C 1
ATOM 704 O O . ALA A 1 84 ? -5.456 -13.662 -12.420 1.00 98.44 84 ALA A O 1
ATOM 705 N N . GLN A 1 85 ? -4.012 -12.171 -11.572 1.00 98.31 85 GLN A N 1
ATOM 706 C CA . GLN A 1 85 ? -4.186 -12.540 -10.165 1.00 98.31 85 GLN A CA 1
ATOM 707 C C . GLN A 1 85 ? -5.426 -11.913 -9.509 1.00 98.31 85 GLN A C 1
ATOM 709 O O . GLN A 1 85 ? -5.627 -12.079 -8.307 1.00 98.31 85 GLN A O 1
ATOM 714 N N . SER A 1 86 ? -6.279 -11.208 -10.261 1.00 98.19 86 SER A N 1
ATOM 715 C CA . SER A 1 86 ? -7.444 -10.481 -9.736 1.00 98.19 86 SER A CA 1
ATOM 716 C C . SER A 1 86 ? -7.091 -9.467 -8.638 1.00 98.19 86 SER A C 1
ATOM 718 O O . SER A 1 86 ? -7.919 -9.185 -7.773 1.00 98.19 86 SER A O 1
ATOM 720 N N . VAL A 1 87 ? -5.865 -8.928 -8.645 1.00 98.50 87 VAL A N 1
ATOM 721 C CA . VAL A 1 87 ? -5.492 -7.801 -7.784 1.00 98.50 87 VAL A CA 1
ATOM 722 C C . VAL A 1 87 ? -6.259 -6.579 -8.270 1.00 98.50 87 VAL A C 1
ATOM 724 O O . VAL A 1 87 ? -6.196 -6.213 -9.439 1.00 98.50 87 VAL A O 1
ATOM 727 N N . SER A 1 88 ? -7.015 -5.980 -7.357 1.00 98.06 88 SER A N 1
ATOM 728 C CA . SER A 1 88 ? -7.915 -4.860 -7.653 1.00 98.06 88 SER A CA 1
ATOM 729 C C . SER A 1 88 ? -7.346 -3.508 -7.239 1.00 98.06 88 SER A C 1
ATOM 731 O O . SER A 1 88 ? -7.714 -2.496 -7.818 1.00 98.06 88 SER A O 1
ATOM 733 N N . HIS A 1 89 ? -6.479 -3.491 -6.225 1.00 98.38 89 HIS A N 1
ATOM 734 C CA . HIS A 1 89 ? -5.907 -2.275 -5.659 1.00 98.38 89 HIS A CA 1
ATOM 735 C C . HIS A 1 89 ? -4.464 -2.533 -5.227 1.00 98.38 89 HIS A C 1
ATOM 737 O O . HIS A 1 89 ? -4.102 -3.661 -4.874 1.00 98.38 89 HIS A O 1
ATOM 743 N N . VAL A 1 90 ? -3.663 -1.472 -5.196 1.00 98.06 90 VAL A N 1
ATOM 744 C CA . VAL A 1 90 ? -2.309 -1.476 -4.640 1.00 98.06 90 VAL A CA 1
ATOM 745 C C . VAL A 1 90 ? -2.241 -0.450 -3.510 1.00 98.06 90 VAL A C 1
ATOM 747 O O . VAL A 1 90 ? -2.602 0.707 -3.702 1.00 98.06 90 VAL A O 1
ATOM 750 N N . LEU A 1 91 ? -1.777 -0.866 -2.331 1.00 97.81 91 LEU A N 1
ATOM 751 C CA . LEU A 1 91 ? -1.389 0.041 -1.253 1.00 97.81 91 LEU A CA 1
ATOM 752 C C . LEU A 1 91 ? 0.106 0.312 -1.397 1.00 97.81 91 LEU A C 1
ATOM 754 O O . LEU A 1 91 ? 0.931 -0.563 -1.134 1.00 97.81 91 LEU A O 1
ATOM 758 N N . PHE A 1 92 ? 0.447 1.531 -1.804 1.00 97.38 92 PHE A N 1
ATOM 759 C CA . PHE A 1 92 ? 1.829 1.981 -1.910 1.00 97.38 92 PHE A CA 1
ATOM 760 C C . PHE A 1 92 ? 2.228 2.800 -0.679 1.00 97.38 92 PHE A C 1
ATOM 762 O O . PHE A 1 92 ? 1.776 3.931 -0.489 1.00 97.38 92 PHE A O 1
ATOM 769 N N . HIS A 1 93 ? 3.094 2.240 0.167 1.00 96.50 93 HIS A N 1
ATOM 770 C CA . HIS A 1 93 ? 3.617 2.943 1.335 1.00 96.50 93 HIS A CA 1
ATOM 771 C C . HIS A 1 93 ? 4.836 3.789 0.953 1.00 96.50 93 HIS A C 1
ATOM 773 O O . HIS A 1 93 ? 5.992 3.397 1.121 1.00 96.50 93 HIS A O 1
ATOM 779 N N . LYS A 1 94 ? 4.551 4.983 0.425 1.00 94.62 94 LYS A N 1
ATOM 780 C CA . LYS A 1 94 ? 5.547 5.903 -0.142 1.00 94.62 94 LYS A CA 1
ATOM 781 C C . LYS A 1 94 ? 6.687 6.256 0.820 1.00 94.62 94 LYS A C 1
ATOM 783 O O . LYS A 1 94 ? 7.845 6.206 0.425 1.00 94.62 94 LYS A O 1
ATOM 788 N N . SER A 1 95 ? 6.386 6.561 2.082 1.00 92.88 95 SER A N 1
ATOM 789 C CA . SER A 1 95 ? 7.419 6.892 3.077 1.00 92.88 95 SER A CA 1
ATOM 790 C C . SER A 1 95 ? 8.325 5.698 3.400 1.00 92.88 95 SER A C 1
ATOM 792 O O . SER A 1 95 ? 9.521 5.881 3.623 1.00 92.88 95 SER A O 1
ATOM 794 N N . GLY A 1 96 ? 7.788 4.472 3.378 1.00 91.62 96 GLY A N 1
ATOM 795 C CA . GLY A 1 96 ? 8.575 3.243 3.488 1.00 91.62 96 GLY A CA 1
ATOM 796 C C . GLY A 1 96 ? 9.537 3.069 2.313 1.00 91.62 96 GLY A C 1
ATOM 797 O O . GLY A 1 96 ? 10.725 2.834 2.526 1.00 91.62 96 GLY A O 1
ATOM 798 N N . PHE A 1 97 ? 9.048 3.258 1.086 1.00 94.62 97 PHE A N 1
ATOM 799 C CA . PHE A 1 97 ? 9.872 3.231 -0.126 1.00 94.62 97 PHE A CA 1
ATOM 800 C C . PHE A 1 97 ? 10.995 4.277 -0.095 1.00 94.62 97 PHE A C 1
ATOM 802 O O . PHE A 1 97 ? 12.162 3.939 -0.287 1.00 94.62 97 PHE A O 1
ATOM 809 N N . GLU A 1 98 ? 10.667 5.533 0.217 1.00 93.50 98 GLU A N 1
ATOM 810 C CA . GLU A 1 98 ? 11.641 6.627 0.318 1.00 93.50 98 GLU A CA 1
ATOM 811 C C . GLU A 1 98 ? 12.703 6.353 1.394 1.00 93.50 98 GLU A 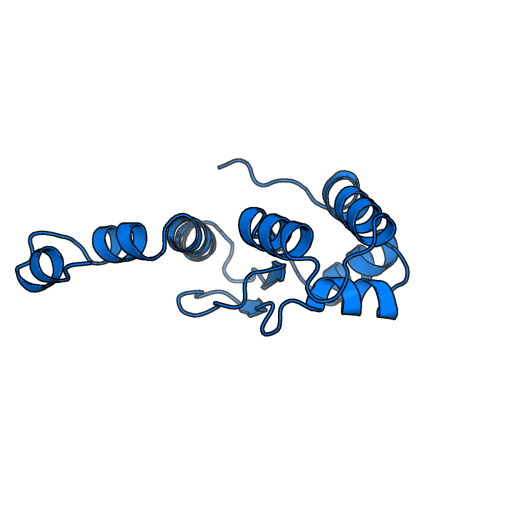C 1
ATOM 813 O O . GLU A 1 98 ? 13.879 6.667 1.200 1.00 93.50 98 GLU A O 1
ATOM 818 N N . HIS A 1 99 ? 12.318 5.723 2.509 1.00 91.38 99 HIS A N 1
ATOM 819 C CA . HIS A 1 99 ? 13.254 5.331 3.559 1.00 91.38 99 HIS A CA 1
ATOM 820 C C . HIS A 1 99 ? 14.241 4.255 3.089 1.00 91.38 99 HIS A C 1
ATOM 822 O O . HIS A 1 99 ? 15.439 4.390 3.338 1.00 91.38 99 HIS A O 1
ATOM 828 N N . ILE A 1 100 ? 13.767 3.221 2.383 1.00 90.12 100 ILE A N 1
ATOM 829 C CA . ILE A 1 100 ? 14.631 2.175 1.810 1.00 90.12 100 ILE A CA 1
ATOM 830 C C . ILE A 1 100 ? 15.582 2.768 0.765 1.00 90.12 100 ILE A C 1
ATOM 832 O O . ILE A 1 100 ? 16.787 2.510 0.817 1.00 90.12 100 ILE A O 1
ATOM 836 N N . LEU A 1 101 ? 15.067 3.627 -0.121 1.00 90.81 101 LEU A N 1
ATOM 837 C CA . LEU A 1 101 ? 15.861 4.309 -1.142 1.00 90.81 101 LEU A CA 1
ATOM 838 C C . LEU A 1 101 ? 16.982 5.155 -0.514 1.00 90.81 101 LEU A C 1
ATOM 840 O O . LEU A 1 101 ? 18.133 5.087 -0.945 1.00 90.81 101 LEU A O 1
ATOM 844 N N . ALA A 1 102 ? 16.668 5.915 0.540 1.00 90.94 102 ALA A N 1
ATOM 845 C CA . ALA A 1 102 ? 17.648 6.723 1.263 1.00 90.94 102 ALA A CA 1
ATOM 846 C C . ALA A 1 102 ? 18.666 5.876 2.047 1.00 90.94 102 ALA A C 1
ATOM 848 O O . ALA A 1 102 ? 19.830 6.261 2.155 1.00 90.94 102 ALA A O 1
ATOM 849 N N . ALA A 1 103 ? 18.243 4.731 2.588 1.00 88.19 103 ALA A N 1
ATOM 850 C CA . ALA A 1 103 ? 19.094 3.829 3.360 1.00 88.19 103 ALA A CA 1
ATOM 851 C C . ALA A 1 103 ? 20.065 3.003 2.498 1.00 88.19 103 ALA A C 1
ATOM 853 O O . ALA A 1 103 ? 20.981 2.397 3.053 1.00 88.19 103 ALA A O 1
ATOM 854 N N . GLN A 1 104 ? 19.878 2.967 1.170 1.00 83.19 104 GLN A N 1
ATOM 855 C CA . GLN A 1 104 ? 20.644 2.123 0.237 1.00 83.19 104 GLN A CA 1
ATOM 856 C C . GLN A 1 104 ? 20.640 0.633 0.631 1.00 83.19 104 GLN A C 1
ATOM 858 O O . GLN A 1 104 ? 21.599 -0.100 0.379 1.00 83.19 104 GLN A O 1
ATOM 863 N N . PHE A 1 105 ? 19.566 0.192 1.285 1.00 70.56 105 PHE A N 1
ATOM 864 C CA . PHE A 1 105 ? 19.377 -1.189 1.707 1.00 70.56 105 PHE A CA 1
ATOM 865 C C . PHE A 1 105 ? 18.755 -1.985 0.557 1.00 70.56 105 PHE A C 1
ATOM 867 O O . PHE A 1 105 ? 17.697 -1.588 0.087 1.00 70.56 105 PHE A O 1
ATOM 874 N N . ASP A 1 106 ? 19.416 -3.070 0.130 1.00 68.31 106 ASP A N 1
ATOM 875 C CA . ASP A 1 106 ? 19.065 -3.894 -1.044 1.00 68.31 106 ASP A CA 1
ATOM 876 C C . ASP A 1 106 ? 18.796 -3.041 -2.304 1.00 68.31 106 ASP A C 1
ATOM 878 O O . ASP A 1 106 ? 17.666 -2.622 -2.552 1.00 68.31 106 ASP A O 1
ATOM 882 N N . PRO A 1 107 ? 19.856 -2.641 -3.033 1.00 75.06 107 PRO A N 1
ATOM 883 C CA . PRO A 1 107 ? 19.856 -1.407 -3.807 1.00 75.06 107 PRO A CA 1
ATOM 884 C C . PRO A 1 107 ? 18.776 -1.390 -4.892 1.00 75.06 107 PRO A C 1
ATOM 886 O O . PRO A 1 107 ? 18.942 -1.983 -5.955 1.00 75.06 107 PRO A O 1
ATOM 889 N N . ILE A 1 108 ? 17.720 -0.616 -4.635 1.00 84.94 108 ILE A N 1
ATOM 890 C CA . ILE A 1 108 ? 16.748 -0.179 -5.637 1.00 84.94 108 ILE A CA 1
ATOM 891 C C . ILE A 1 108 ? 17.498 0.699 -6.640 1.00 84.94 108 ILE A C 1
ATOM 893 O O . ILE A 1 108 ? 18.018 1.766 -6.295 1.00 84.94 108 ILE A O 1
ATOM 897 N N . LEU A 1 109 ? 17.597 0.240 -7.883 1.00 88.62 109 LEU A N 1
ATOM 898 C CA . LEU A 1 109 ? 18.301 0.951 -8.937 1.00 88.62 109 LEU A CA 1
ATOM 899 C C . LEU A 1 109 ? 17.439 2.107 -9.461 1.00 88.62 109 LEU A C 1
ATOM 901 O O . LEU A 1 109 ? 16.211 2.046 -9.411 1.00 88.62 109 LEU A O 1
ATOM 905 N N . PRO A 1 110 ? 18.043 3.143 -10.071 1.00 90.56 110 PRO A N 1
ATOM 906 C CA . PRO A 1 110 ? 17.277 4.182 -10.760 1.00 90.56 110 PRO A CA 1
ATOM 907 C C . PRO A 1 110 ? 16.312 3.629 -11.821 1.00 90.56 110 PRO A C 1
ATOM 909 O O . PRO A 1 110 ? 15.258 4.214 -12.051 1.00 90.56 110 PRO A O 1
ATOM 912 N N . SER A 1 111 ? 16.645 2.493 -12.446 1.00 90.94 111 SER A N 1
ATOM 913 C CA . SER A 1 111 ? 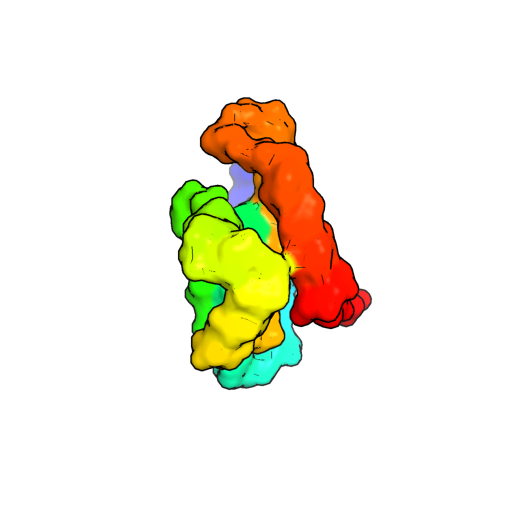15.744 1.801 -13.371 1.00 90.94 111 SER A CA 1
ATOM 914 C C . SER A 1 111 ? 14.517 1.212 -12.677 1.00 90.94 111 SER A C 1
ATOM 916 O O . SER A 1 111 ? 13.449 1.211 -13.275 1.00 90.94 111 SER A O 1
ATOM 918 N N . ASP A 1 112 ? 14.646 0.747 -11.433 1.00 91.56 112 ASP A N 1
ATOM 919 C CA . ASP A 1 112 ? 13.520 0.221 -10.654 1.00 91.56 112 ASP A CA 1
ATOM 920 C C . ASP A 1 112 ? 12.577 1.354 -10.239 1.00 91.56 112 ASP A C 1
ATOM 922 O O . ASP A 1 112 ? 11.363 1.197 -10.305 1.00 91.56 112 ASP A O 1
ATOM 926 N N . VAL A 1 113 ? 13.124 2.524 -9.886 1.00 93.94 113 VAL A N 1
ATOM 927 C CA . VAL A 1 113 ? 12.320 3.728 -9.609 1.00 93.94 113 VAL A CA 1
ATOM 928 C C . VAL A 1 113 ? 11.540 4.151 -10.853 1.00 93.94 113 VAL A C 1
ATOM 930 O O . VAL A 1 113 ? 10.328 4.307 -10.781 1.00 93.94 113 VAL A O 1
ATOM 933 N N . ALA A 1 114 ? 12.204 4.247 -12.010 1.00 95.75 114 ALA A N 1
ATOM 934 C CA . ALA A 1 114 ? 11.531 4.572 -13.267 1.00 95.75 114 ALA A CA 1
ATOM 935 C C . ALA A 1 114 ? 10.456 3.534 -13.637 1.00 95.75 114 ALA A C 1
ATOM 937 O O . ALA A 1 114 ? 9.388 3.899 -14.115 1.00 95.75 114 ALA A O 1
ATOM 938 N N . MET A 1 115 ? 10.716 2.247 -13.381 1.00 96.38 115 MET A N 1
ATOM 939 C CA . MET A 1 115 ? 9.740 1.177 -13.592 1.00 96.38 115 MET A CA 1
ATOM 940 C C . MET A 1 115 ? 8.514 1.331 -12.687 1.00 96.38 115 MET A C 1
ATOM 942 O O . MET A 1 115 ? 7.386 1.125 -13.135 1.00 96.38 115 MET A O 1
ATOM 946 N N . LEU A 1 116 ? 8.730 1.681 -11.415 1.00 97.06 116 LEU A N 1
ATOM 947 C CA . LEU A 1 116 ? 7.655 1.944 -10.465 1.00 97.06 116 LEU A CA 1
ATOM 948 C C . LEU A 1 116 ? 6.825 3.146 -10.912 1.00 97.06 116 LEU A C 1
ATOM 950 O O . LEU A 1 116 ? 5.603 3.040 -10.937 1.00 97.06 116 LEU A O 1
ATOM 954 N N . ASP A 1 117 ? 7.472 4.241 -11.305 1.00 97.38 117 ASP A N 1
ATOM 955 C CA . ASP A 1 117 ? 6.792 5.439 -11.799 1.00 97.38 117 ASP A CA 1
ATOM 956 C C . ASP A 1 117 ? 5.931 5.105 -13.029 1.00 97.38 117 ASP A C 1
ATOM 958 O O . ASP A 1 117 ? 4.744 5.415 -13.044 1.00 97.38 117 ASP A O 1
ATOM 962 N N . THR A 1 118 ? 6.462 4.362 -14.010 1.00 98.19 118 THR A N 1
ATOM 963 C CA . THR A 1 118 ? 5.675 3.893 -15.166 1.00 98.19 118 THR A CA 1
ATOM 964 C C . THR A 1 118 ? 4.494 3.015 -14.746 1.00 98.19 118 THR A C 1
ATOM 966 O O . THR A 1 118 ? 3.392 3.186 -15.265 1.00 98.19 118 THR A O 1
ATOM 969 N N . LEU A 1 119 ? 4.681 2.083 -13.803 1.00 98.25 119 LEU A N 1
ATOM 970 C CA . LEU A 1 119 ? 3.583 1.250 -13.302 1.00 98.25 119 LEU A CA 1
ATOM 971 C C . LEU A 1 119 ? 2.479 2.103 -12.663 1.00 98.25 119 LEU A C 1
ATOM 973 O O . LEU A 1 119 ? 1.301 1.866 -12.929 1.00 98.25 119 LEU A O 1
ATOM 977 N N . LEU A 1 120 ? 2.856 3.060 -11.814 1.00 96.94 120 LEU A N 1
ATOM 978 C CA . LEU A 1 120 ? 1.916 3.912 -11.090 1.00 96.94 120 LEU A CA 1
ATOM 979 C C . LEU A 1 120 ? 1.199 4.906 -12.013 1.00 96.94 120 LEU A C 1
ATOM 981 O O . LEU A 1 120 ? 0.004 5.112 -11.834 1.00 96.94 120 LEU A O 1
ATOM 985 N N . ASP A 1 121 ? 1.892 5.483 -12.993 1.00 97.25 121 ASP A N 1
ATOM 986 C CA . ASP A 1 121 ? 1.338 6.540 -13.845 1.00 97.25 121 ASP A CA 1
ATOM 987 C C . ASP A 1 121 ? 0.542 6.000 -15.045 1.00 97.25 121 ASP A C 1
ATOM 989 O O . ASP A 1 121 ? -0.430 6.626 -15.469 1.00 97.25 121 ASP A O 1
ATOM 993 N N . GLU A 1 122 ? 0.936 4.855 -15.618 1.00 97.94 122 GLU A N 1
ATOM 994 C CA . GLU A 1 122 ? 0.321 4.335 -16.852 1.00 97.94 122 GLU A CA 1
ATOM 995 C C . GLU A 1 122 ? -0.690 3.204 -16.619 1.00 97.94 122 GLU A C 1
ATOM 997 O O . GLU A 1 122 ? -1.568 2.986 -17.458 1.00 97.94 122 GLU A O 1
ATOM 1002 N N . TYR A 1 123 ? -0.581 2.469 -15.507 1.00 97.75 123 TYR A N 1
ATOM 1003 C CA . TYR A 1 123 ? -1.363 1.245 -15.275 1.00 97.75 123 TYR A CA 1
ATOM 1004 C C . TYR A 1 123 ? -2.204 1.263 -13.998 1.00 97.75 123 TYR A C 1
ATOM 1006 O O . TYR A 1 123 ? -2.907 0.284 -13.728 1.00 97.75 123 TYR A O 1
ATOM 1014 N N . MET A 1 124 ? -2.140 2.337 -13.211 1.00 96.00 124 MET A N 1
ATOM 1015 C CA . MET A 1 124 ? -2.876 2.469 -11.958 1.00 96.00 124 MET A CA 1
ATOM 1016 C C . MET A 1 124 ? -3.646 3.787 -11.935 1.00 96.00 124 MET A C 1
ATOM 1018 O O . MET A 1 124 ? -3.125 4.836 -12.296 1.00 96.00 124 MET A O 1
ATOM 1022 N N . ASP A 1 125 ? -4.882 3.736 -11.448 1.00 96.00 125 ASP A N 1
ATOM 1023 C CA . ASP A 1 125 ? -5.668 4.936 -11.182 1.00 96.00 125 ASP A CA 1
ATOM 1024 C C . ASP A 1 125 ? -5.522 5.314 -9.697 1.00 96.00 125 ASP A C 1
ATOM 1026 O O . ASP A 1 125 ? -5.860 4.501 -8.824 1.00 96.00 125 ASP A O 1
ATOM 1030 N N . PRO A 1 126 ? -5.030 6.522 -9.361 1.00 93.06 126 PRO A N 1
ATOM 1031 C CA . PRO A 1 126 ? -4.901 6.931 -7.971 1.00 93.06 126 PRO A CA 1
ATOM 1032 C C . PRO A 1 126 ? -6.282 7.095 -7.333 1.00 93.06 126 PRO A C 1
ATOM 1034 O O . PRO A 1 126 ? -7.165 7.778 -7.861 1.00 93.06 126 PRO A O 1
ATOM 1037 N N . LEU A 1 127 ? -6.457 6.517 -6.144 1.00 88.06 127 LEU A N 1
ATOM 1038 C CA . LEU A 1 127 ? -7.649 6.766 -5.343 1.00 88.06 127 LEU A CA 1
ATOM 1039 C C . LEU A 1 127 ? -7.558 8.169 -4.742 1.00 88.06 127 LEU A C 1
ATOM 1041 O O . LEU A 1 127 ? -6.630 8.486 -3.998 1.00 88.06 127 LEU A O 1
ATOM 1045 N N . THR A 1 128 ? -8.534 9.012 -5.063 1.00 68.69 128 THR A N 1
ATOM 1046 C CA . THR A 1 128 ? -8.730 10.282 -4.364 1.00 68.69 128 THR A CA 1
ATOM 1047 C C . THR A 1 128 ? -9.510 10.004 -3.080 1.00 68.69 128 THR A C 1
ATOM 1049 O O . THR A 1 128 ? -10.589 9.413 -3.123 1.00 68.69 128 THR A O 1
ATOM 1052 N N . ALA A 1 129 ? -8.914 10.362 -1.941 1.00 54.50 129 ALA A N 1
ATOM 1053 C CA . ALA A 1 129 ? -9.554 10.324 -0.627 1.00 54.50 129 ALA A CA 1
ATOM 1054 C C . ALA A 1 129 ? -10.401 11.579 -0.383 1.00 54.50 129 ALA A C 1
ATOM 1056 O O . ALA A 1 129 ? -9.997 12.663 -0.868 1.00 54.50 129 ALA A O 1
#

Sequence (129 aa):
DSPLPYIVGLETREQYLQRHLGDYYLAISYINRDLPPSARVLFLWEPRSYYCEKDCWPDAILDRFAHLTYQHGDAQGIAEYLRAQSVSHVLFHKSGFEHILAAQFDPILPSDVAMLDTLLDEYMDPLTA